Protein AF-A0A958LG39-F1 (afdb_monomer_lite)

Foldseek 3Di:
DDDVVVLLVQLLQQLLPFAWDADPQGIWTKTFKDWDQAPVRDTDTLLVRFFKKKWKKFFPPDADPNHTKIKIKMFTFDADVPNRMTPTRDDRLVVVVVDFWDFDWDWDDPPTTMIMTIDRTDRDDGFKIWTAKMKTHHPVDPDDIRIQGNVNSPVSDPDTRMDGSD

Structure (mmCIF, N/CA/C/O backbone):
data_AF-A0A958LG39-F1
#
_entry.id   AF-A0A958LG39-F1
#
loop_
_atom_site.group_PDB
_atom_site.id
_atom_site.type_symbol
_atom_site.label_atom_id
_atom_site.label_alt_id
_atom_site.label_comp_id
_atom_site.label_asym_id
_atom_site.label_entity_id
_atom_site.label_seq_id
_atom_site.pdbx_PDB_ins_code
_atom_site.Cartn_x
_atom_site.Cartn_y
_atom_site.Cartn_z
_atom_site.occupancy
_atom_site.B_iso_or_equiv
_atom_site.auth_seq_id
_atom_site.auth_comp_id
_atom_site.auth_asym_id
_atom_site.auth_atom_id
_atom_site.pdbx_PDB_model_num
ATOM 1 N N . LEU A 1 1 ? -9.386 13.436 25.885 1.00 44.69 1 LEU A N 1
ATOM 2 C CA . LEU A 1 1 ? -8.298 12.836 25.080 1.00 44.69 1 LEU A CA 1
ATOM 3 C C . LEU A 1 1 ? -8.608 13.165 23.634 1.00 44.69 1 LEU A C 1
ATOM 5 O O . LEU A 1 1 ? -9.454 12.519 23.027 1.00 44.69 1 LEU A O 1
ATOM 9 N N . GLU A 1 2 ? -8.074 14.300 23.201 1.00 48.12 2 GLU A N 1
ATOM 10 C CA . GLU A 1 2 ? -8.488 15.034 22.005 1.00 48.12 2 GLU A CA 1
ATOM 11 C C . GLU A 1 2 ? -7.851 14.454 20.734 1.00 48.12 2 GLU A C 1
ATOM 13 O O . GLU A 1 2 ? -6.885 13.692 20.808 1.00 48.12 2 GLU A O 1
ATOM 18 N N . GLY A 1 3 ? -8.451 14.758 19.579 1.00 63.38 3 GLY A N 1
ATOM 19 C CA . GLY A 1 3 ? -8.339 13.998 18.326 1.00 63.38 3 GLY A CA 1
ATOM 20 C C . GLY A 1 3 ? -6.927 13.649 17.840 1.00 63.38 3 GLY A C 1
ATOM 21 O O . GLY A 1 3 ? -6.757 12.590 17.240 1.00 63.38 3 GLY A O 1
ATOM 22 N N . SER A 1 4 ? -5.907 14.447 18.164 1.00 73.81 4 SER A N 1
ATOM 23 C CA . SER A 1 4 ? -4.518 14.205 17.747 1.00 73.81 4 SER A CA 1
ATOM 24 C C . SER A 1 4 ? -3.904 12.941 18.362 1.00 73.81 4 SER A C 1
ATOM 26 O O . SER A 1 4 ? -3.236 12.177 17.668 1.00 73.81 4 SER A O 1
ATOM 28 N N . ALA A 1 5 ? -4.171 12.648 19.639 1.00 77.50 5 ALA A N 1
ATOM 29 C CA . ALA A 1 5 ? -3.633 11.455 20.299 1.00 77.50 5 ALA A CA 1
ATOM 30 C C . ALA A 1 5 ? -4.274 10.161 19.768 1.00 77.50 5 ALA A C 1
ATOM 32 O O . ALA A 1 5 ? -3.606 9.135 19.633 1.00 77.50 5 ALA A O 1
ATOM 33 N N . LEU A 1 6 ? -5.572 10.211 19.445 1.00 77.44 6 LEU A N 1
ATOM 34 C CA . LEU A 1 6 ? -6.291 9.085 18.845 1.00 77.44 6 LEU A CA 1
ATOM 35 C C . LEU A 1 6 ? -5.795 8.813 17.418 1.00 77.44 6 LEU A C 1
ATOM 37 O O . LEU A 1 6 ? -5.631 7.654 17.033 1.00 77.44 6 LEU A O 1
ATOM 41 N N . GLN A 1 7 ? -5.529 9.873 16.653 1.00 83.75 7 GLN A N 1
ATOM 42 C CA . GLN A 1 7 ? -4.984 9.775 15.303 1.00 83.75 7 GLN A CA 1
ATOM 43 C C . GLN A 1 7 ? -3.588 9.143 15.315 1.00 83.75 7 GLN A C 1
ATOM 45 O O . GLN A 1 7 ? -3.383 8.139 14.639 1.00 83.75 7 GLN A O 1
ATOM 50 N N . LEU A 1 8 ? -2.681 9.630 16.168 1.00 85.88 8 LEU A N 1
ATOM 51 C CA . LEU A 1 8 ? -1.341 9.052 16.338 1.00 85.88 8 LEU A CA 1
ATOM 52 C C . LEU A 1 8 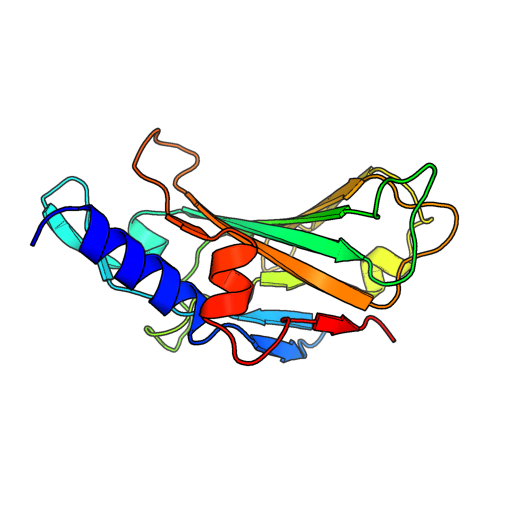? -1.392 7.578 16.760 1.00 85.88 8 LEU A C 1
ATOM 54 O O . LEU A 1 8 ? -0.658 6.742 16.233 1.00 85.88 8 LEU A O 1
ATOM 58 N N . ALA A 1 9 ? -2.289 7.224 17.685 1.00 87.50 9 ALA A N 1
ATOM 59 C CA . ALA A 1 9 ? -2.473 5.834 18.094 1.00 87.50 9 ALA A CA 1
ATOM 60 C C . ALA A 1 9 ? -2.975 4.949 16.940 1.00 87.50 9 ALA A C 1
ATOM 62 O O . ALA A 1 9 ? -2.542 3.803 16.821 1.00 87.50 9 ALA A O 1
ATOM 63 N N . SER A 1 10 ? -3.857 5.477 16.087 1.00 90.50 10 SER A N 1
ATOM 64 C CA . SER A 1 10 ? -4.380 4.775 14.910 1.00 90.50 10 SER A CA 1
ATOM 65 C C . SER A 1 10 ? -3.282 4.553 13.869 1.00 90.50 10 SER A C 1
ATOM 67 O O . SER A 1 10 ? -3.068 3.418 13.452 1.00 90.50 10 SER A O 1
ATOM 69 N N . GLN A 1 11 ? -2.520 5.600 13.534 1.00 92.19 11 GLN A N 1
ATOM 70 C CA . GLN A 1 11 ? -1.368 5.532 12.624 1.00 92.19 11 GLN A CA 1
ATOM 71 C C . GLN A 1 11 ? -0.349 4.489 13.104 1.00 92.19 11 GLN A C 1
ATOM 73 O O . GLN A 1 11 ? 0.030 3.582 12.361 1.00 92.19 11 GLN A O 1
ATOM 78 N N . LYS A 1 12 ? 0.013 4.536 14.394 1.00 91.69 12 LYS A N 1
ATOM 79 C CA . LYS A 1 12 ? 0.941 3.573 14.995 1.00 91.69 12 LYS A CA 1
ATOM 80 C C . LYS A 1 12 ? 0.410 2.142 14.934 1.00 91.69 12 LYS A C 1
ATOM 82 O O . LYS A 1 12 ? 1.171 1.212 14.681 1.00 91.69 12 LYS A O 1
ATOM 87 N N . ARG A 1 13 ? -0.890 1.943 15.177 1.00 91.19 13 ARG A N 1
ATOM 88 C CA . ARG A 1 13 ? -1.507 0.612 15.137 1.00 91.19 13 ARG A CA 1
ATOM 89 C C . ARG A 1 13 ? -1.498 0.013 13.738 1.00 91.19 13 ARG A C 1
ATOM 91 O O . ARG A 1 13 ? -1.112 -1.149 13.628 1.00 91.19 13 ARG A O 1
ATOM 98 N N . VAL A 1 14 ? -1.833 0.797 12.711 1.00 93.00 14 VAL A N 1
ATOM 99 C CA . VAL A 1 14 ? -1.796 0.358 11.304 1.00 93.00 14 VAL A CA 1
ATOM 100 C C . VAL A 1 14 ? -0.426 -0.207 10.939 1.00 93.00 14 VAL A C 1
ATOM 102 O O . VAL A 1 14 ? -0.340 -1.294 10.372 1.00 93.00 14 VAL A O 1
ATOM 105 N N . LEU A 1 15 ? 0.649 0.475 11.336 1.00 92.94 15 LEU A N 1
ATOM 106 C CA . LEU A 1 15 ? 2.008 0.041 11.019 1.00 92.94 15 LEU A CA 1
ATOM 107 C C . LEU A 1 15 ? 2.581 -1.020 11.964 1.00 92.94 15 LEU A C 1
ATOM 109 O O . LEU A 1 15 ? 3.470 -1.766 11.572 1.00 92.94 15 LEU A O 1
ATOM 113 N N . SER A 1 16 ? 2.095 -1.123 13.202 1.00 86.31 16 SER A N 1
ATOM 114 C CA . SER A 1 16 ? 2.694 -2.014 14.213 1.00 86.31 16 SER A CA 1
ATOM 115 C C . SER A 1 16 ? 2.662 -3.505 13.860 1.00 86.31 16 SER A C 1
ATOM 117 O O . SER A 1 16 ? 3.464 -4.272 14.386 1.00 86.31 16 SER A O 1
ATOM 119 N N . ALA A 1 17 ? 1.741 -3.912 12.986 1.00 86.19 17 ALA A N 1
ATOM 120 C CA . ALA A 1 17 ? 1.6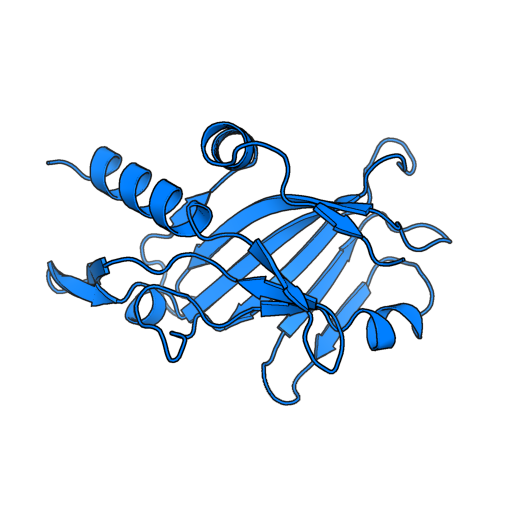75 -5.265 12.442 1.00 86.19 17 ALA A CA 1
ATOM 121 C C . ALA A 1 17 ? 1.954 -5.295 10.933 1.00 86.19 17 ALA A C 1
ATOM 123 O O . ALA A 1 17 ? 1.672 -6.304 10.291 1.00 86.19 17 ALA A O 1
ATOM 124 N N . ALA A 1 18 ? 2.481 -4.201 10.370 1.00 91.19 18 ALA A N 1
ATOM 125 C CA . ALA A 1 18 ? 2.784 -4.132 8.956 1.00 91.19 18 ALA A CA 1
ATOM 126 C C . ALA A 1 18 ? 3.917 -5.100 8.614 1.00 91.19 18 ALA A C 1
ATOM 128 O O . ALA A 1 18 ? 5.016 -5.020 9.169 1.00 91.19 18 ALA A O 1
ATOM 129 N N . LYS A 1 19 ? 3.638 -6.039 7.714 1.00 90.31 19 LYS A N 1
ATOM 130 C CA . LYS A 1 19 ? 4.616 -7.023 7.254 1.00 90.31 19 LYS A CA 1
ATOM 131 C C . LYS A 1 19 ? 4.290 -7.498 5.852 1.00 90.31 19 LYS A C 1
ATOM 133 O O . LYS A 1 19 ? 3.143 -7.465 5.407 1.00 90.31 19 LYS A O 1
ATOM 138 N N . ILE A 1 20 ? 5.320 -8.006 5.199 1.00 92.00 20 ILE A N 1
ATOM 139 C CA . ILE A 1 20 ? 5.196 -8.675 3.914 1.00 92.00 20 ILE A CA 1
ATOM 140 C C . ILE A 1 20 ? 4.990 -10.159 4.182 1.00 92.00 20 ILE A C 1
ATOM 142 O O . ILE A 1 20 ? 5.676 -10.755 5.016 1.00 92.00 20 ILE A O 1
ATOM 146 N N . ILE A 1 21 ? 4.021 -10.742 3.493 1.00 92.75 21 ILE A N 1
ATOM 147 C CA . ILE A 1 21 ? 3.737 -12.172 3.524 1.00 92.75 21 ILE A CA 1
ATOM 148 C C . ILE A 1 21 ? 3.811 -12.735 2.108 1.00 92.75 21 ILE A C 1
ATOM 150 O O . ILE A 1 21 ? 3.527 -12.035 1.139 1.00 92.75 21 ILE A O 1
ATOM 154 N N . SER A 1 22 ? 4.175 -14.005 1.980 1.00 90.19 22 SER A N 1
ATOM 155 C CA . SER A 1 22 ? 4.068 -14.719 0.708 1.00 90.19 22 SER A CA 1
ATOM 156 C C . SER A 1 22 ? 2.633 -15.202 0.515 1.00 90.19 22 SER A C 1
ATOM 158 O O . SER A 1 22 ? 2.037 -15.773 1.430 1.00 90.19 22 SER A O 1
ATOM 160 N N . LEU A 1 23 ? 2.088 -14.980 -0.676 1.00 87.50 23 LEU A N 1
ATOM 161 C CA . LEU A 1 23 ? 0.807 -15.511 -1.132 1.00 87.50 23 LEU A CA 1
ATOM 162 C C . LEU A 1 23 ? 1.061 -16.553 -2.228 1.00 87.50 23 LEU A C 1
ATOM 164 O O . LEU A 1 23 ? 2.158 -16.635 -2.775 1.00 87.50 23 LEU A O 1
ATOM 168 N N . SER A 1 24 ? 0.048 -17.345 -2.577 1.00 81.88 24 SER A N 1
ATOM 169 C CA . SER A 1 24 ? 0.173 -18.345 -3.648 1.00 81.88 24 SER A CA 1
ATOM 170 C C . SER A 1 24 ? 0.512 -17.733 -5.012 1.00 81.88 24 SER A C 1
ATOM 172 O O . SER A 1 24 ? 1.175 -18.383 -5.811 1.00 81.88 24 SER A O 1
ATOM 174 N N . GLU A 1 25 ? 0.082 -16.493 -5.267 1.00 76.56 25 GLU A N 1
ATOM 175 C CA . GLU A 1 25 ? 0.269 -15.785 -6.546 1.00 76.56 25 GLU A CA 1
ATOM 176 C C . GLU A 1 25 ? 1.131 -14.514 -6.423 1.00 76.56 25 GLU A C 1
ATOM 178 O O . GLU A 1 25 ? 1.022 -13.591 -7.228 1.00 76.56 25 GLU A O 1
ATOM 183 N N . GLY A 1 26 ? 1.989 -14.437 -5.402 1.00 84.75 26 GLY A N 1
ATOM 184 C CA . GLY A 1 26 ? 2.897 -13.307 -5.226 1.00 84.75 26 GLY A CA 1
ATOM 185 C C . GLY A 1 26 ? 3.125 -12.971 -3.763 1.00 84.75 26 GLY A C 1
ATOM 186 O O . GLY A 1 26 ? 3.394 -13.838 -2.934 1.00 84.75 26 GLY A O 1
ATOM 187 N N . ILE A 1 27 ? 3.020 -11.693 -3.438 1.00 92.69 27 ILE A N 1
ATOM 188 C CA . ILE A 1 27 ? 3.247 -11.177 -2.089 1.00 92.69 27 ILE A CA 1
ATOM 189 C C . ILE A 1 27 ? 2.010 -10.426 -1.611 1.00 92.69 27 ILE A C 1
ATOM 191 O O . ILE A 1 27 ? 1.214 -9.939 -2.409 1.00 92.69 27 ILE A O 1
ATOM 195 N N . GLY A 1 28 ? 1.851 -10.325 -0.302 1.00 93.06 28 GLY A N 1
ATOM 196 C CA . GLY A 1 28 ? 0.798 -9.553 0.334 1.00 93.06 28 GLY A CA 1
ATOM 197 C C . GLY A 1 28 ? 1.378 -8.590 1.353 1.00 93.06 28 GLY A C 1
ATOM 198 O O . GLY A 1 28 ? 2.350 -8.913 2.039 1.00 93.06 28 GLY A O 1
ATOM 199 N N . ILE A 1 29 ? 0.758 -7.422 1.478 1.00 94.44 29 ILE A N 1
ATOM 200 C CA . ILE A 1 29 ? 1.041 -6.477 2.556 1.00 94.44 29 ILE A CA 1
ATOM 201 C C . ILE A 1 29 ? -0.057 -6.614 3.600 1.00 94.44 29 ILE A C 1
ATOM 203 O O . ILE A 1 29 ? -1.203 -6.237 3.363 1.00 94.44 29 ILE A O 1
ATOM 207 N N . GLU A 1 30 ? 0.289 -7.180 4.751 1.00 94.12 30 GLU A N 1
ATOM 208 C CA . GLU A 1 30 ? -0.598 -7.236 5.910 1.00 94.12 30 GLU A CA 1
ATOM 209 C C . GLU A 1 30 ? -0.408 -5.965 6.739 1.00 94.12 30 GLU A C 1
ATOM 211 O O . GLU A 1 30 ? 0.722 -5.508 6.898 1.00 94.12 30 GLU A O 1
ATOM 216 N N . LEU A 1 31 ? -1.494 -5.407 7.278 1.00 95.50 31 LEU A N 1
ATOM 217 C CA . LEU A 1 31 ? -1.475 -4.230 8.150 1.00 95.50 31 LEU A CA 1
ATOM 218 C C . LEU A 1 31 ? -2.184 -4.519 9.476 1.00 95.50 31 LEU A C 1
ATOM 220 O O . LEU A 1 31 ? -3.039 -5.403 9.582 1.00 95.50 31 LEU A O 1
ATOM 224 N N . GLY A 1 32 ? -1.865 -3.725 10.496 1.00 95.00 32 GLY A N 1
ATOM 225 C CA . GLY A 1 32 ? -2.551 -3.779 11.781 1.00 95.00 32 GLY A CA 1
ATOM 226 C C . GLY A 1 32 ? -3.963 -3.213 11.702 1.00 95.00 32 GLY A C 1
ATOM 227 O O . GLY A 1 32 ? -4.201 -2.141 11.147 1.00 95.00 32 GLY A O 1
ATOM 228 N N . HIS A 1 33 ? -4.906 -3.921 12.313 1.00 94.69 33 HIS A N 1
ATOM 229 C CA . HIS A 1 33 ? -6.263 -3.425 12.497 1.00 94.69 33 HIS A CA 1
ATOM 230 C C . HIS A 1 33 ? -6.392 -2.671 13.825 1.00 94.69 33 HIS A C 1
ATOM 232 O O . HIS A 1 33 ? -5.648 -2.907 14.782 1.00 94.69 33 HIS A O 1
ATOM 238 N N . PHE A 1 34 ? -7.332 -1.733 13.894 1.00 94.19 34 PHE A N 1
ATOM 239 C CA . PHE A 1 34 ? -7.598 -0.936 15.084 1.00 94.19 34 PHE A CA 1
ATOM 240 C C . PHE A 1 34 ? -9.081 -0.582 15.214 1.00 94.19 34 PHE A C 1
ATOM 242 O O . PHE A 1 34 ? -9.876 -0.656 14.276 1.00 94.19 34 PHE A O 1
ATOM 249 N N . ILE A 1 35 ? -9.449 -0.168 16.424 1.00 91.81 35 ILE A N 1
ATOM 250 C CA . ILE A 1 35 ? -10.790 0.311 16.742 1.00 91.81 35 ILE A CA 1
ATOM 251 C C . ILE A 1 35 ? -10.767 1.836 16.713 1.00 91.81 35 ILE A C 1
ATOM 253 O O . ILE A 1 35 ? -9.974 2.462 17.415 1.00 91.81 35 ILE A O 1
ATOM 257 N N . THR A 1 36 ? -11.672 2.422 15.940 1.00 89.75 36 THR A N 1
ATOM 258 C CA . THR A 1 36 ? -11.909 3.866 15.882 1.00 89.75 36 THR A CA 1
ATOM 259 C C . THR A 1 36 ? -13.314 4.195 16.393 1.00 89.75 36 THR A C 1
ATOM 261 O O . THR A 1 36 ? -14.072 3.306 16.792 1.00 89.75 36 THR A O 1
ATOM 264 N N . ARG A 1 37 ? -13.668 5.479 16.435 1.00 86.00 37 ARG A N 1
ATOM 265 C CA . ARG A 1 37 ? -15.050 5.916 16.636 1.00 86.00 37 ARG A CA 1
ATOM 266 C C . ARG A 1 37 ? -15.680 6.196 15.278 1.00 86.00 37 ARG A C 1
ATOM 268 O O . ARG A 1 37 ? -15.123 6.961 14.499 1.00 86.00 37 ARG A O 1
ATOM 275 N N . GLY A 1 38 ? -16.822 5.571 15.013 1.00 76.56 38 GLY A N 1
ATOM 276 C CA . GLY A 1 38 ? -17.624 5.870 13.833 1.00 76.56 38 GLY A CA 1
ATOM 277 C C . GLY A 1 38 ? -18.304 7.243 13.933 1.00 76.56 38 GLY A C 1
ATOM 278 O O . GLY A 1 38 ? -18.216 7.907 14.973 1.00 76.56 38 GLY A O 1
ATOM 279 N N . PRO A 1 39 ? -19.033 7.662 12.885 1.00 75.31 39 PRO A N 1
ATOM 280 C CA . PRO A 1 39 ? -19.765 8.934 12.864 1.00 75.31 39 PRO A CA 1
ATOM 281 C C . PRO A 1 39 ? -20.798 9.080 13.993 1.00 75.31 39 PRO A C 1
ATOM 283 O O . PRO A 1 39 ? -21.118 10.188 14.407 1.00 75.31 39 PRO A O 1
ATOM 286 N N . ASP A 1 40 ? -21.299 7.962 14.521 1.00 82.06 40 ASP A N 1
ATOM 287 C CA . ASP A 1 40 ? -22.232 7.891 15.651 1.00 82.06 40 ASP A CA 1
ATOM 288 C C . ASP A 1 40 ? -21.536 7.927 17.027 1.00 82.06 40 ASP A C 1
ATOM 290 O O . ASP A 1 40 ? -22.173 7.757 18.068 1.00 82.06 40 ASP A O 1
ATOM 294 N N . GLY A 1 41 ? -20.211 8.102 17.049 1.00 83.12 41 GLY A N 1
ATOM 295 C CA . GLY A 1 41 ? -19.386 8.121 18.253 1.00 83.12 41 GLY A CA 1
ATOM 296 C C . GLY A 1 41 ? -19.148 6.746 18.886 1.00 83.12 41 GLY A C 1
ATOM 297 O O . GLY A 1 41 ? -18.417 6.667 19.887 1.00 83.12 41 GLY A O 1
ATOM 298 N N . LYS A 1 42 ? -19.719 5.668 18.325 1.00 88.19 42 LYS A N 1
ATOM 299 C CA . LYS A 1 42 ? -19.544 4.296 18.816 1.00 88.19 42 LYS A CA 1
ATOM 300 C C . LYS A 1 42 ? -18.222 3.716 18.345 1.00 88.19 42 LYS A C 1
ATOM 302 O O . LYS A 1 42 ? -17.700 4.072 17.292 1.00 88.19 42 LYS A O 1
ATOM 307 N N . LYS A 1 43 ? -17.682 2.790 19.136 1.00 90.50 43 LYS A N 1
ATOM 308 C CA . LYS A 1 43 ? -16.493 2.025 18.756 1.00 90.50 43 LYS A CA 1
ATOM 309 C C . LYS A 1 43 ? -16.826 1.136 17.562 1.00 90.50 43 LYS A C 1
ATOM 311 O O . LYS A 1 43 ? -17.767 0.351 17.633 1.00 90.50 43 LYS A O 1
ATOM 316 N N . GLN A 1 44 ? -16.042 1.255 16.502 1.00 91.38 44 GLN A N 1
ATOM 317 C CA . GLN A 1 44 ? -16.173 0.466 15.287 1.00 91.38 44 GLN A CA 1
ATOM 318 C C . GLN A 1 44 ? -14.794 0.017 14.814 1.00 91.38 44 GLN A C 1
ATOM 320 O O . GLN A 1 44 ? -13.776 0.660 15.080 1.00 91.38 44 GLN A O 1
ATOM 325 N N . PHE A 1 45 ? -14.768 -1.109 14.117 1.00 92.81 45 PHE A N 1
ATOM 326 C CA . PHE A 1 45 ? -13.582 -1.588 13.430 1.00 92.81 45 PHE A CA 1
ATOM 327 C C . PHE A 1 45 ? -13.183 -0.609 12.317 1.00 92.81 45 PHE A C 1
ATOM 329 O O . PHE A 1 45 ? -14.052 -0.133 11.593 1.00 92.81 45 PHE A O 1
ATOM 336 N N . ALA A 1 46 ? -11.885 -0.324 12.164 1.00 93.00 46 ALA A N 1
ATOM 337 C CA . ALA A 1 46 ? -11.362 0.584 11.142 1.00 93.00 46 ALA A CA 1
ATOM 338 C C . ALA A 1 46 ? -11.932 0.303 9.743 1.00 93.00 46 ALA A C 1
ATOM 340 O O . ALA A 1 46 ? -12.464 1.219 9.133 1.00 93.00 46 ALA A O 1
ATOM 341 N N . CYS A 1 47 ? -11.932 -0.953 9.284 1.00 94.19 47 CYS A N 1
ATOM 342 C CA . CYS A 1 47 ? -12.477 -1.301 7.964 1.00 94.19 47 CYS A CA 1
ATOM 343 C C . CYS A 1 47 ? -14.012 -1.197 7.822 1.00 94.19 47 CYS A C 1
ATOM 345 O O . CYS A 1 47 ? -14.537 -1.363 6.730 1.00 94.19 47 CYS A O 1
ATOM 347 N N . HIS A 1 48 ? -14.763 -0.941 8.901 1.00 92.19 48 HIS A N 1
ATOM 348 C CA . HIS A 1 48 ? -16.178 -0.549 8.787 1.00 92.19 48 HIS A CA 1
ATOM 349 C C . HIS A 1 48 ? -16.340 0.958 8.551 1.00 92.19 48 HIS A C 1
ATOM 351 O O . HIS A 1 48 ? -17.399 1.403 8.118 1.00 92.19 48 HIS A O 1
ATOM 357 N N . VAL A 1 49 ? -15.309 1.739 8.883 1.00 91.75 49 VAL A N 1
ATOM 358 C CA . VAL A 1 49 ? -15.279 3.196 8.717 1.00 91.75 49 VAL A CA 1
ATOM 359 C C . VAL A 1 49 ? -14.530 3.587 7.444 1.00 91.75 49 VAL A C 1
ATOM 361 O O . VAL A 1 49 ? -14.928 4.539 6.792 1.00 91.75 49 VAL A O 1
ATOM 364 N N . TYR A 1 50 ? -13.481 2.851 7.083 1.00 93.31 50 TYR A N 1
ATOM 365 C CA . TYR A 1 50 ? -12.669 3.047 5.885 1.00 93.31 50 TYR A CA 1
ATOM 366 C C . TYR A 1 50 ? -12.843 1.837 4.975 1.00 93.31 50 TYR A C 1
ATOM 368 O O . TYR A 1 50 ? -12.599 0.720 5.418 1.00 93.31 50 TYR A O 1
ATOM 376 N N . ASN A 1 51 ? -13.257 2.034 3.726 1.00 93.75 51 ASN A N 1
ATOM 377 C CA . ASN A 1 51 ? -13.477 0.940 2.774 1.00 93.75 51 ASN A CA 1
ATOM 378 C C . ASN A 1 51 ? -12.303 0.747 1.800 1.00 93.75 51 ASN A C 1
ATOM 380 O O . ASN A 1 51 ? -12.211 -0.311 1.176 1.00 93.75 51 ASN A O 1
ATOM 384 N N . ARG A 1 52 ? -11.371 1.705 1.711 1.00 95.94 52 ARG A N 1
ATOM 385 C CA . ARG A 1 52 ? -10.190 1.640 0.842 1.00 95.94 52 ARG A CA 1
ATOM 386 C C . ARG A 1 52 ? -8.892 1.792 1.621 1.00 95.94 52 ARG A C 1
ATOM 388 O O . ARG A 1 52 ? -8.829 2.462 2.657 1.00 95.94 52 ARG A O 1
ATOM 395 N N . ILE A 1 53 ? -7.849 1.175 1.079 1.00 96.81 53 ILE A N 1
ATOM 396 C CA . ILE A 1 53 ? -6.465 1.326 1.509 1.00 96.81 53 ILE A CA 1
ATOM 397 C C . ILE A 1 53 ? -5.623 1.656 0.290 1.00 96.81 53 ILE A C 1
ATOM 399 O O . ILE A 1 53 ? -5.707 0.960 -0.717 1.00 96.81 53 ILE A O 1
ATOM 403 N N . GLN A 1 54 ? -4.782 2.673 0.416 1.00 97.75 54 GLN A N 1
ATOM 404 C CA . GLN A 1 54 ? -3.764 3.023 -0.559 1.00 97.75 54 GLN A CA 1
ATOM 405 C C . GLN A 1 54 ? -2.384 2.866 0.083 1.00 97.75 54 GLN A C 1
ATOM 407 O O . GLN A 1 54 ? -2.132 3.364 1.185 1.00 97.75 54 GLN A O 1
ATOM 412 N N . LEU A 1 55 ? -1.496 2.168 -0.611 1.00 97.81 55 LEU A N 1
ATOM 413 C CA . LEU A 1 55 ? -0.088 2.024 -0.275 1.00 97.81 55 LEU A CA 1
ATOM 414 C C . LEU A 1 55 ? 0.733 2.702 -1.362 1.00 97.81 55 LEU A C 1
ATOM 416 O O . LEU A 1 55 ? 0.496 2.472 -2.544 1.00 97.81 55 LEU A O 1
ATOM 420 N N . VAL A 1 56 ? 1.724 3.496 -0.975 1.00 98.00 56 VAL A N 1
ATOM 421 C CA . VAL A 1 56 ? 2.677 4.075 -1.927 1.00 98.00 56 VAL A CA 1
ATOM 422 C C . VAL A 1 56 ? 4.048 3.502 -1.647 1.00 98.00 56 VAL A C 1
ATOM 424 O O . VAL A 1 56 ? 4.505 3.518 -0.506 1.00 98.00 56 VAL A O 1
ATOM 427 N N . PHE A 1 57 ? 4.712 3.039 -2.695 1.00 97.44 57 PHE A N 1
ATOM 428 C CA . PHE A 1 57 ? 6.075 2.544 -2.677 1.00 97.44 57 PHE A CA 1
ATOM 429 C C . PHE A 1 57 ? 6.950 3.369 -3.616 1.00 97.44 57 PHE A C 1
ATOM 431 O O . PHE A 1 57 ? 6.499 3.814 -4.673 1.00 97.44 57 PHE A O 1
ATOM 438 N N . PHE A 1 58 ? 8.220 3.514 -3.252 1.00 96.75 58 PHE A N 1
ATOM 439 C CA . PHE A 1 58 ? 9.255 4.025 -4.147 1.00 96.75 58 PHE A CA 1
ATOM 440 C C . PHE A 1 58 ? 10.345 2.985 -4.348 1.00 96.75 58 PHE A C 1
ATOM 442 O O . PHE A 1 58 ? 10.741 2.296 -3.405 1.00 96.75 58 PHE A O 1
ATOM 449 N N . ALA A 1 59 ? 10.848 2.907 -5.574 1.00 95.31 59 ALA A N 1
ATOM 450 C CA . ALA A 1 59 ? 11.976 2.056 -5.901 1.00 95.31 59 ALA A CA 1
ATOM 451 C C . ALA A 1 59 ? 13.274 2.534 -5.230 1.00 95.31 59 ALA A C 1
ATOM 453 O O . ALA A 1 59 ? 13.531 3.738 -5.092 1.00 95.31 59 ALA A O 1
ATOM 454 N N . GLU A 1 60 ? 14.124 1.581 -4.850 1.00 89.56 60 GLU A N 1
ATOM 455 C CA . GLU A 1 60 ? 15.480 1.848 -4.369 1.00 89.56 60 GLU A CA 1
ATOM 456 C C . GLU A 1 60 ? 16.511 1.759 -5.503 1.00 89.56 60 GLU A C 1
ATOM 458 O O . GLU A 1 60 ? 16.405 0.940 -6.412 1.00 89.56 60 GLU A O 1
ATOM 463 N N . GLY A 1 61 ? 17.540 2.610 -5.446 1.00 83.19 61 GLY A N 1
ATOM 464 C CA . GLY A 1 61 ? 18.719 2.511 -6.317 1.00 83.19 61 GLY A CA 1
ATOM 465 C C . GLY A 1 61 ? 18.536 2.919 -7.785 1.00 83.19 61 GLY A C 1
ATOM 466 O O . GLY A 1 61 ? 19.519 2.906 -8.520 1.00 83.19 61 GLY A O 1
ATOM 467 N N . ILE A 1 62 ? 17.332 3.312 -8.213 1.00 80.44 62 ILE A N 1
ATOM 468 C CA . ILE A 1 62 ? 17.029 3.724 -9.593 1.00 80.44 62 ILE A CA 1
ATOM 469 C C . ILE A 1 62 ? 16.288 5.067 -9.572 1.00 80.44 62 ILE A C 1
ATOM 471 O O . ILE A 1 62 ? 15.408 5.288 -8.739 1.00 80.44 62 ILE A O 1
ATOM 475 N N . ALA A 1 63 ? 16.653 5.971 -10.480 1.00 81.38 63 ALA A N 1
ATOM 476 C CA . ALA A 1 63 ? 15.934 7.215 -10.729 1.00 81.38 63 ALA A CA 1
ATOM 477 C C . ALA A 1 63 ? 16.023 7.576 -12.217 1.00 81.38 63 ALA A C 1
ATOM 479 O O . ALA A 1 63 ? 17.089 7.444 -12.817 1.00 81.38 63 ALA A O 1
ATOM 480 N N . ASP A 1 64 ? 14.925 8.073 -12.779 1.00 79.69 64 ASP A N 1
ATOM 481 C CA . ASP A 1 64 ? 14.846 8.596 -14.141 1.00 79.69 64 ASP A CA 1
ATOM 482 C C . ASP A 1 64 ? 14.660 10.109 -14.112 1.00 79.69 64 ASP A C 1
ATOM 484 O O . ASP A 1 64 ? 13.743 10.620 -13.467 1.00 79.69 64 ASP A O 1
ATOM 488 N N . ALA A 1 65 ? 15.566 10.842 -14.760 1.00 81.81 65 ALA A N 1
ATOM 489 C CA . ALA A 1 65 ? 15.591 12.307 -14.738 1.00 81.81 65 ALA A CA 1
ATOM 490 C C . ALA A 1 65 ? 15.448 12.926 -13.321 1.00 81.81 65 ALA A C 1
ATOM 492 O O . ALA A 1 65 ? 14.916 14.022 -13.159 1.00 81.81 65 ALA A O 1
ATOM 493 N N . GLY A 1 66 ? 15.922 12.221 -12.283 1.00 86.31 66 GLY A N 1
ATOM 494 C CA . GLY A 1 66 ? 15.826 12.634 -10.876 1.00 86.31 66 GLY A CA 1
ATOM 495 C C . GLY A 1 66 ? 14.562 12.179 -10.134 1.00 86.31 66 GLY A C 1
ATOM 496 O O . GLY A 1 66 ? 14.490 12.361 -8.920 1.00 86.31 66 GLY A O 1
ATOM 497 N N . ASN A 1 67 ? 13.605 11.543 -10.814 1.00 90.56 67 ASN A N 1
ATOM 498 C CA . ASN A 1 67 ? 12.393 10.994 -10.211 1.00 90.56 67 ASN A CA 1
ATOM 499 C C . ASN A 1 67 ? 12.559 9.501 -9.928 1.00 90.56 67 ASN A C 1
ATOM 501 O O . ASN A 1 67 ? 13.009 8.735 -10.779 1.00 90.56 67 ASN A O 1
ATOM 505 N N . LYS A 1 68 ? 12.190 9.074 -8.721 1.00 95.06 68 LYS A N 1
ATOM 506 C CA . LYS A 1 68 ? 12.186 7.652 -8.369 1.00 95.06 68 LYS A CA 1
ATOM 507 C C . LYS A 1 68 ? 10.936 6.981 -8.942 1.00 95.06 68 LYS A C 1
ATOM 509 O O . LYS A 1 68 ? 9.859 7.565 -8.800 1.00 95.06 68 LYS A O 1
ATOM 514 N N . PRO A 1 69 ? 11.050 5.758 -9.491 1.00 96.81 69 PRO A N 1
ATOM 515 C CA . PRO A 1 69 ? 9.888 4.953 -9.821 1.00 96.81 69 PRO A CA 1
ATOM 516 C C . PRO A 1 69 ? 8.953 4.833 -8.618 1.00 96.81 69 PRO A C 1
ATOM 518 O O . PRO A 1 69 ? 9.396 4.563 -7.494 1.00 96.81 69 PRO A O 1
ATOM 521 N N . ARG A 1 70 ? 7.667 5.049 -8.861 1.00 97.31 70 ARG A N 1
ATOM 522 C CA . ARG A 1 70 ? 6.605 5.053 -7.863 1.00 97.31 70 ARG A CA 1
ATOM 523 C C . ARG A 1 70 ? 5.585 3.986 -8.217 1.00 97.31 70 ARG A C 1
ATOM 525 O O . ARG A 1 70 ? 5.179 3.867 -9.368 1.00 97.31 70 ARG A O 1
ATOM 532 N N . MET A 1 71 ? 5.175 3.232 -7.208 1.00 97.50 71 MET A N 1
ATOM 533 C CA . MET A 1 71 ? 4.100 2.257 -7.301 1.00 97.50 71 MET A CA 1
ATOM 534 C C . MET A 1 71 ? 3.041 2.615 -6.265 1.00 97.50 71 MET A C 1
ATOM 536 O O . MET A 1 71 ? 3.315 2.635 -5.066 1.00 97.50 71 MET A O 1
ATOM 540 N N . GLU A 1 72 ? 1.833 2.897 -6.722 1.00 98.31 72 GLU A N 1
ATOM 541 C CA . GLU A 1 72 ? 0.662 3.082 -5.876 1.00 98.31 72 GLU A CA 1
ATOM 542 C C . GLU A 1 72 ? -0.229 1.848 -5.986 1.00 98.31 72 GLU A C 1
ATOM 544 O O . GLU A 1 72 ? -0.530 1.399 -7.085 1.00 98.31 72 GLU A O 1
ATOM 549 N N . ILE A 1 73 ? -0.628 1.289 -4.851 1.00 97.25 73 ILE A N 1
ATOM 550 C CA . ILE A 1 73 ? -1.480 0.106 -4.773 1.00 97.25 73 ILE A CA 1
ATOM 551 C C . ILE A 1 73 ? -2.725 0.487 -3.994 1.00 97.25 73 ILE A C 1
ATOM 553 O O . ILE A 1 73 ? -2.627 0.896 -2.837 1.00 97.25 73 ILE A O 1
ATOM 557 N N . GLU A 1 74 ? -3.889 0.306 -4.598 1.00 97.56 74 GLU A N 1
ATOM 558 C CA . GLU A 1 74 ? -5.173 0.567 -3.973 1.00 97.56 74 GLU A CA 1
ATOM 559 C C . GLU A 1 74 ? -6.019 -0.703 -3.894 1.00 97.56 74 GLU A C 1
ATOM 561 O O . GLU A 1 74 ? -6.272 -1.360 -4.901 1.00 97.56 74 GLU A O 1
ATOM 566 N N . GLY A 1 75 ? -6.489 -1.033 -2.693 1.00 95.94 75 GLY A N 1
ATOM 567 C CA . GLY A 1 75 ? -7.322 -2.203 -2.437 1.00 95.94 75 GLY A CA 1
ATOM 568 C C . GLY A 1 75 ? -8.399 -1.940 -1.390 1.00 95.94 75 GLY A C 1
ATOM 569 O O . GLY A 1 75 ? -8.489 -0.867 -0.792 1.00 95.94 75 GLY A O 1
ATOM 570 N N . GLU A 1 76 ? -9.241 -2.940 -1.159 1.00 95.06 76 GLU A N 1
ATOM 571 C CA . GLU A 1 76 ? -10.309 -2.861 -0.161 1.00 95.06 76 GLU A CA 1
ATOM 572 C C . GLU A 1 76 ? -9.770 -3.035 1.269 1.00 95.06 76 GLU A C 1
ATOM 574 O O . GLU A 1 76 ? -8.960 -3.922 1.544 1.00 95.06 76 GLU A O 1
ATOM 579 N N . CYS A 1 77 ? -10.273 -2.241 2.218 1.00 94.75 77 CYS A N 1
ATOM 580 C CA . CYS A 1 77 ? -10.043 -2.504 3.639 1.00 94.75 77 CYS A CA 1
ATOM 581 C C . CYS A 1 77 ? -10.977 -3.629 4.083 1.00 94.75 77 CYS A C 1
ATOM 583 O O . CYS A 1 77 ? -12.181 -3.430 4.241 1.00 94.75 77 CYS A O 1
ATOM 585 N N . LYS A 1 78 ? -10.423 -4.815 4.329 1.00 94.94 78 LYS A N 1
ATOM 586 C CA . LYS A 1 78 ? -11.161 -5.942 4.911 1.00 94.94 78 LYS A CA 1
ATOM 587 C C . LYS A 1 78 ? -10.500 -6.401 6.193 1.00 94.94 78 LYS A C 1
ATOM 589 O O . LYS A 1 78 ? -9.282 -6.373 6.318 1.00 94.94 78 LYS A O 1
ATOM 594 N N . MET A 1 79 ? -11.298 -6.852 7.152 1.00 93.69 79 MET A N 1
ATOM 595 C CA . MET A 1 79 ? -10.758 -7.555 8.317 1.00 93.69 79 MET A CA 1
ATOM 596 C C . MET A 1 79 ? -10.279 -8.940 7.896 1.00 93.69 79 MET A C 1
ATOM 598 O O . MET A 1 79 ? -10.934 -9.594 7.089 1.00 93.69 79 MET A O 1
ATOM 602 N N . ASP A 1 80 ? -9.140 -9.377 8.419 1.00 91.81 80 ASP A N 1
ATOM 603 C CA . ASP A 1 80 ? -8.722 -10.777 8.332 1.00 91.81 80 ASP A CA 1
ATOM 604 C C . ASP A 1 80 ? -9.568 -11.630 9.308 1.00 91.81 80 ASP A C 1
ATOM 606 O O . ASP A 1 80 ? -10.259 -11.120 10.194 1.00 91.81 80 ASP A O 1
ATOM 610 N N . THR A 1 81 ? -9.475 -12.949 9.182 1.00 90.44 81 THR A N 1
ATOM 611 C CA . THR A 1 81 ? -9.896 -13.942 10.178 1.00 90.44 81 THR A CA 1
ATOM 612 C C . THR A 1 81 ? -9.383 -13.609 11.584 1.00 90.44 81 THR A C 1
ATOM 614 O O . THR A 1 81 ? -10.093 -13.797 12.572 1.00 90.44 81 THR A O 1
ATOM 617 N N . ASN A 1 82 ? -8.171 -13.054 11.687 1.00 91.31 82 ASN A N 1
ATOM 618 C CA . ASN A 1 82 ? -7.687 -12.408 12.899 1.00 91.31 82 ASN A CA 1
ATOM 619 C C . ASN A 1 82 ? -8.135 -10.942 12.925 1.00 91.31 82 ASN A C 1
ATOM 621 O O . ASN A 1 82 ? -7.563 -10.102 12.238 1.00 91.31 82 ASN A O 1
ATOM 625 N N . ILE A 1 83 ? -9.078 -10.618 13.810 1.00 91.06 83 ILE A N 1
ATOM 626 C CA . ILE A 1 83 ? -9.660 -9.271 13.952 1.00 91.06 83 ILE A CA 1
ATOM 627 C C . ILE A 1 83 ? -8.648 -8.151 14.245 1.00 91.06 83 ILE A C 1
ATOM 629 O O . ILE A 1 83 ? -8.983 -6.978 14.121 1.00 91.06 83 ILE A O 1
ATOM 633 N N . ASN A 1 84 ? -7.424 -8.485 14.664 1.00 92.12 84 ASN A N 1
ATOM 634 C CA . ASN A 1 84 ? -6.356 -7.509 14.895 1.00 92.12 84 ASN A CA 1
ATOM 635 C C . ASN A 1 84 ? -5.557 -7.190 13.620 1.00 92.12 84 ASN A C 1
ATOM 637 O O . ASN A 1 84 ? -4.567 -6.461 13.690 1.00 92.12 84 ASN A O 1
ATOM 641 N N . ARG A 1 85 ? -5.954 -7.745 12.470 1.00 93.75 85 ARG A N 1
ATOM 642 C CA . ARG A 1 85 ? -5.278 -7.601 11.181 1.00 93.75 85 ARG A CA 1
ATOM 643 C C . ARG A 1 85 ? -6.257 -7.201 10.092 1.00 93.75 85 ARG A C 1
ATOM 645 O O . ARG A 1 85 ? -7.425 -7.596 10.077 1.00 93.75 85 ARG A O 1
ATOM 652 N N . ILE A 1 86 ? -5.754 -6.376 9.194 1.00 94.88 86 ILE A N 1
ATOM 653 C CA . ILE A 1 86 ? -6.389 -6.115 7.915 1.00 94.88 86 ILE A CA 1
ATOM 654 C C . ILE A 1 86 ? -5.946 -7.240 6.976 1.00 94.88 86 ILE A C 1
ATOM 656 O O . ILE A 1 86 ? -4.775 -7.623 6.986 1.00 94.88 86 ILE A O 1
ATOM 660 N N . SER A 1 87 ? -6.885 -7.768 6.192 1.00 93.50 87 SER A N 1
ATOM 661 C CA . SER A 1 87 ? -6.605 -8.741 5.137 1.00 93.50 87 SER A CA 1
ATOM 662 C C . SER A 1 87 ? -5.499 -8.217 4.229 1.00 93.50 87 SER A C 1
ATOM 664 O O . SER A 1 87 ? -5.491 -7.041 3.867 1.00 93.50 87 SER A O 1
ATOM 666 N N . ALA A 1 88 ? -4.564 -9.090 3.869 1.00 93.94 88 ALA A N 1
ATOM 667 C CA . ALA A 1 88 ? -3.408 -8.675 3.095 1.00 93.94 88 ALA A CA 1
ATOM 668 C C . ALA A 1 88 ? -3.810 -8.113 1.724 1.00 93.94 88 ALA A C 1
ATOM 670 O O . ALA A 1 88 ? -4.615 -8.712 1.009 1.00 93.94 88 ALA A O 1
ATOM 671 N N . ILE A 1 89 ? -3.202 -6.988 1.355 1.00 94.81 89 ILE A N 1
ATOM 672 C CA . ILE A 1 89 ? -3.354 -6.383 0.031 1.00 94.81 89 ILE A CA 1
ATOM 673 C C . ILE A 1 89 ? -2.390 -7.110 -0.911 1.00 94.81 89 ILE A C 1
ATOM 675 O O . ILE A 1 89 ? -1.177 -7.043 -0.678 1.00 94.81 89 ILE A O 1
ATOM 679 N N . PRO A 1 90 ? -2.887 -7.848 -1.919 1.00 93.62 90 PRO A N 1
ATOM 680 C CA . PRO A 1 90 ? -2.031 -8.627 -2.799 1.00 93.62 90 PRO A CA 1
ATOM 681 C C . PRO A 1 90 ? -1.283 -7.725 -3.785 1.00 93.62 90 PRO A C 1
ATOM 683 O O . PRO A 1 90 ? -1.832 -6.760 -4.310 1.00 93.62 90 PRO A O 1
ATOM 686 N N . ILE A 1 91 ? -0.039 -8.089 -4.083 1.00 93.31 91 ILE A N 1
ATOM 687 C CA . ILE A 1 91 ? 0.752 -7.549 -5.187 1.00 93.31 91 ILE A CA 1
ATOM 688 C C . ILE A 1 91 ? 1.069 -8.742 -6.102 1.00 93.31 91 ILE A C 1
ATOM 690 O O . ILE A 1 91 ? 1.912 -9.578 -5.749 1.00 93.31 91 ILE A O 1
ATOM 694 N N . PRO A 1 92 ? 0.380 -8.875 -7.249 1.00 92.56 92 PRO A N 1
ATOM 695 C CA . PRO A 1 92 ? 0.537 -10.006 -8.158 1.00 92.56 92 PRO A CA 1
ATOM 696 C C . PRO A 1 92 ? 1.796 -9.83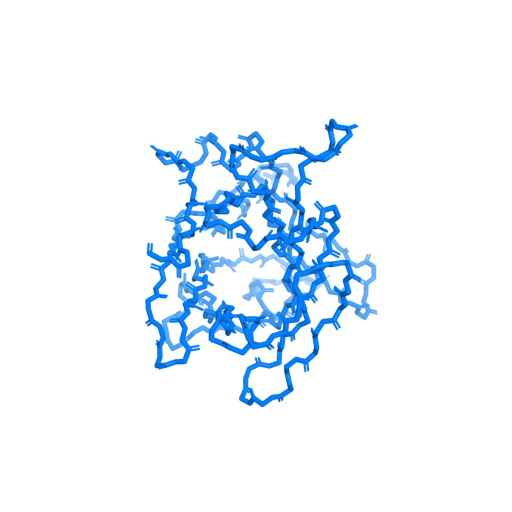7 -9.021 1.00 92.56 92 PRO A C 1
ATOM 698 O O . PRO A 1 92 ? 1.717 -9.608 -10.226 1.00 92.56 92 PRO A O 1
ATOM 701 N N . VAL A 1 93 ? 2.972 -9.944 -8.392 1.00 92.12 93 VAL A N 1
ATOM 702 C CA . VAL A 1 93 ? 4.286 -9.686 -9.013 1.00 92.12 93 VAL A CA 1
ATOM 703 C C . VAL A 1 93 ? 4.456 -10.450 -10.326 1.00 92.12 93 VAL A C 1
ATOM 705 O O . VAL A 1 93 ? 4.867 -9.855 -11.313 1.00 92.12 93 VAL A O 1
ATOM 708 N N . ALA A 1 94 ? 4.069 -11.729 -10.379 1.00 90.88 94 ALA A N 1
ATOM 709 C CA . ALA A 1 94 ? 4.176 -12.528 -11.600 1.00 90.88 94 ALA A CA 1
ATOM 710 C C . ALA A 1 94 ? 3.418 -11.900 -12.784 1.00 90.88 94 ALA A C 1
ATOM 712 O O . ALA A 1 94 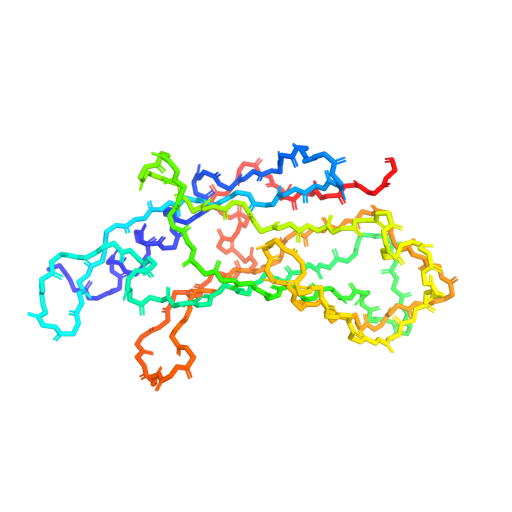? 3.998 -11.741 -13.852 1.00 90.88 94 ALA A O 1
ATOM 713 N N . LYS A 1 95 ? 2.171 -11.456 -12.566 1.00 91.25 95 LYS A N 1
ATOM 714 C CA . LYS A 1 95 ? 1.347 -10.811 -13.602 1.00 91.25 95 LYS A CA 1
ATOM 715 C C . LYS A 1 95 ? 1.902 -9.440 -14.005 1.00 91.25 95 LYS A C 1
ATOM 717 O O . LYS A 1 95 ? 1.856 -9.081 -15.170 1.00 91.25 95 LYS A O 1
ATOM 722 N N . ILE A 1 96 ? 2.460 -8.678 -13.059 1.00 92.50 96 ILE A N 1
ATOM 723 C CA . ILE A 1 96 ? 3.099 -7.380 -13.351 1.00 92.50 96 ILE A CA 1
ATOM 724 C C . ILE A 1 96 ? 4.322 -7.570 -14.258 1.00 92.50 96 ILE A C 1
ATOM 726 O O . ILE A 1 96 ? 4.524 -6.805 -15.195 1.00 92.50 96 ILE A O 1
ATOM 730 N N . LEU A 1 97 ? 5.133 -8.597 -13.995 1.00 92.38 97 LEU A N 1
ATOM 731 C CA . LEU A 1 97 ? 6.355 -8.872 -14.753 1.00 92.38 97 LEU A CA 1
ATOM 732 C C . LEU A 1 97 ? 6.100 -9.404 -16.174 1.00 92.38 97 LEU A C 1
ATOM 734 O O . LEU A 1 97 ? 7.024 -9.397 -16.987 1.00 92.38 97 LEU A O 1
ATOM 738 N N . GLU A 1 98 ? 4.878 -9.846 -16.483 1.00 93.25 98 GLU A N 1
ATOM 739 C CA . GLU A 1 98 ? 4.456 -10.198 -17.847 1.00 93.25 98 GLU A CA 1
ATOM 740 C C . GLU A 1 98 ? 4.244 -8.953 -18.727 1.00 93.25 98 GLU A C 1
ATOM 742 O O . GLU A 1 98 ? 4.348 -9.033 -19.954 1.00 93.25 98 GLU A O 1
ATOM 747 N N . GLU A 1 99 ? 4.015 -7.792 -18.110 1.00 94.38 99 GLU A N 1
ATOM 748 C CA . GLU A 1 99 ? 3.868 -6.514 -18.795 1.00 94.38 99 GLU A CA 1
ATOM 749 C C . GLU A 1 99 ? 5.223 -5.853 -19.075 1.00 94.38 99 GLU A C 1
ATOM 751 O O . GLU A 1 99 ? 6.227 -6.048 -18.376 1.00 94.38 99 GLU A O 1
ATOM 756 N N . LYS A 1 100 ? 5.256 -5.006 -20.108 1.00 94.56 100 LYS A N 1
ATOM 757 C CA . LYS A 1 100 ? 6.446 -4.196 -20.398 1.00 94.56 100 LYS A CA 1
ATOM 758 C C . LYS A 1 100 ? 6.611 -3.112 -19.325 1.00 94.56 100 LYS A C 1
ATOM 760 O O . LYS A 1 100 ? 5.636 -2.412 -19.069 1.00 94.56 100 LYS A O 1
ATOM 765 N N . PRO A 1 101 ? 7.821 -2.906 -18.767 1.00 94.94 101 PRO A N 1
ATOM 766 C CA . PRO A 1 101 ? 8.100 -1.789 -17.867 1.00 94.94 101 PRO A CA 1
ATOM 767 C C . PRO A 1 101 ? 7.675 -0.439 -18.458 1.00 94.94 101 PRO A C 1
ATOM 769 O O . PRO A 1 101 ? 7.901 -0.174 -19.643 1.00 94.94 101 PRO A O 1
ATOM 772 N N . GLY A 1 102 ? 7.051 0.404 -17.636 1.00 94.50 102 GLY A N 1
ATOM 773 C CA . GLY A 1 102 ? 6.591 1.731 -18.033 1.00 94.50 102 GLY A CA 1
ATOM 774 C C . GLY A 1 102 ? 5.526 2.296 -17.095 1.00 94.50 102 GLY A C 1
ATOM 775 O O . GLY A 1 102 ? 5.213 1.714 -16.058 1.00 94.50 102 GLY A O 1
ATOM 776 N N . ASN A 1 103 ? 4.956 3.438 -17.482 1.00 94.88 103 ASN A N 1
ATOM 777 C CA . ASN A 1 103 ? 3.913 4.111 -16.709 1.00 94.88 103 ASN A CA 1
ATOM 778 C C . ASN A 1 103 ? 2.537 3.663 -17.184 1.00 94.88 103 ASN A C 1
ATOM 780 O O . ASN A 1 103 ? 2.175 3.904 -18.339 1.00 94.88 103 ASN A O 1
ATOM 784 N N . PHE A 1 104 ? 1.780 3.018 -16.307 1.00 94.75 104 PHE A N 1
ATOM 785 C CA . PHE A 1 104 ? 0.435 2.546 -16.604 1.00 94.75 104 PHE A CA 1
ATOM 786 C C . PHE A 1 104 ? -0.288 2.123 -15.327 1.00 94.75 104 PHE A C 1
ATOM 788 O O . PHE A 1 104 ? 0.285 2.073 -14.238 1.00 94.75 104 PHE A O 1
ATOM 795 N N . GLU A 1 105 ? -1.566 1.806 -15.494 1.00 96.50 105 GLU A N 1
ATOM 796 C CA . GLU A 1 105 ? -2.437 1.283 -14.456 1.00 96.50 105 GLU A CA 1
ATOM 797 C C . GLU A 1 105 ? -2.832 -0.160 -14.789 1.00 96.50 105 GLU A C 1
ATOM 799 O O . GLU A 1 105 ? -3.212 -0.464 -15.921 1.00 96.50 105 GLU A O 1
ATOM 804 N N . LEU A 1 106 ? -2.761 -1.041 -13.794 1.00 94.38 106 LEU A N 1
ATOM 805 C CA . LEU A 1 106 ? -3.251 -2.411 -13.852 1.00 94.38 106 LEU A CA 1
ATOM 806 C C . LEU A 1 106 ? -4.413 -2.585 -12.885 1.00 94.38 106 LEU A C 1
ATOM 808 O O . LEU A 1 106 ? -4.332 -2.200 -11.721 1.00 94.38 106 LEU A O 1
ATOM 812 N N . ASN A 1 107 ? -5.472 -3.230 -13.360 1.00 94.50 107 ASN A N 1
ATOM 813 C CA . ASN A 1 107 ? -6.652 -3.535 -12.566 1.00 94.50 107 ASN A CA 1
ATOM 814 C C . ASN A 1 107 ? -6.800 -5.050 -12.446 1.00 94.50 107 ASN A C 1
ATOM 816 O O . ASN A 1 107 ? -7.106 -5.737 -13.421 1.00 94.50 107 ASN A O 1
ATOM 820 N N . PHE A 1 108 ? -6.602 -5.572 -11.241 1.00 90.75 108 PHE A N 1
ATOM 821 C CA . PHE A 1 108 ? -6.772 -6.984 -10.933 1.00 90.75 108 PHE A CA 1
ATOM 822 C C . PHE A 1 108 ? -8.090 -7.154 -10.192 1.00 90.75 108 PHE A C 1
ATOM 824 O O . PHE A 1 108 ? -8.215 -6.702 -9.062 1.00 90.75 108 PHE A O 1
ATOM 831 N N . LEU A 1 109 ? -9.088 -7.772 -10.826 1.00 87.19 109 LEU A N 1
ATOM 832 C CA . LEU A 1 109 ? -10.446 -7.891 -10.271 1.00 87.19 109 LEU A CA 1
ATOM 833 C C . LEU A 1 109 ? -10.745 -9.271 -9.663 1.00 87.19 109 LEU A C 1
ATOM 835 O O . LEU A 1 109 ? -11.789 -9.466 -9.044 1.00 87.19 109 LEU A O 1
ATOM 839 N N . GLU A 1 110 ? -9.851 -10.241 -9.847 1.00 78.44 110 GLU A N 1
ATOM 840 C CA . GLU A 1 110 ? -10.052 -11.623 -9.411 1.00 78.44 110 GLU A CA 1
ATOM 841 C C . GLU A 1 110 ? -9.671 -11.813 -7.935 1.00 78.44 110 GLU A C 1
ATOM 843 O O . GLU A 1 110 ? -8.578 -11.449 -7.500 1.00 78.44 110 GLU A O 1
ATOM 848 N N . GLY A 1 111 ? -10.569 -12.422 -7.156 1.00 76.88 111 GLY A N 1
ATOM 849 C CA . GLY A 1 111 ? -10.349 -12.722 -5.739 1.00 76.88 111 GLY A CA 1
ATOM 850 C C . GLY A 1 111 ? -10.392 -11.476 -4.852 1.00 76.88 111 GLY A C 1
ATOM 851 O O . GLY A 1 111 ? -11.436 -11.165 -4.281 1.00 76.88 111 GLY A O 1
ATOM 852 N N . ASN A 1 112 ? -9.262 -10.777 -4.735 1.00 81.12 112 ASN A N 1
ATOM 853 C CA . ASN A 1 112 ? -9.101 -9.563 -3.933 1.00 81.12 112 ASN A CA 1
ATOM 854 C C . ASN A 1 112 ? -8.764 -8.386 -4.855 1.00 81.12 112 ASN A C 1
ATOM 856 O O . ASN A 1 112 ? -7.594 -8.239 -5.220 1.00 81.12 112 ASN A O 1
ATOM 860 N N . PRO A 1 113 ? -9.764 -7.565 -5.231 1.00 90.00 113 PRO A N 1
ATOM 861 C CA . PRO A 1 113 ? -9.561 -6.510 -6.203 1.00 90.00 113 PRO A CA 1
ATOM 862 C C . PRO A 1 113 ? -8.495 -5.508 -5.765 1.00 90.00 113 PRO A C 1
ATOM 864 O O . PRO A 1 113 ? -8.546 -4.988 -4.646 1.00 90.00 113 PRO A O 1
ATOM 867 N N . VAL A 1 114 ? -7.551 -5.230 -6.660 1.00 94.81 114 VAL A N 1
ATOM 868 C CA . VAL A 1 114 ? -6.479 -4.262 -6.443 1.00 94.81 114 VAL A CA 1
ATOM 869 C C . VAL A 1 114 ? -6.174 -3.513 -7.738 1.00 94.81 114 VAL A C 1
ATOM 871 O O . VAL A 1 114 ? -6.087 -4.108 -8.815 1.00 94.81 114 VAL A O 1
ATOM 874 N N . THR A 1 115 ? -6.010 -2.202 -7.624 1.00 96.88 115 THR A N 1
ATOM 875 C CA . THR A 1 115 ? -5.543 -1.328 -8.701 1.00 96.88 115 THR A CA 1
ATOM 876 C C . THR A 1 115 ? -4.108 -0.933 -8.398 1.00 96.88 115 THR A C 1
ATOM 878 O O . THR A 1 115 ? -3.797 -0.550 -7.272 1.00 96.88 115 THR A O 1
ATOM 881 N N . ILE A 1 116 ? -3.221 -1.055 -9.381 1.00 96.88 116 ILE A N 1
ATOM 882 C CA . ILE A 1 116 ? -1.805 -0.720 -9.237 1.00 96.88 116 ILE A CA 1
ATOM 883 C C . ILE A 1 116 ? -1.435 0.298 -10.300 1.00 96.88 116 ILE A C 1
ATOM 885 O O . ILE A 1 116 ? -1.639 0.055 -11.484 1.00 96.88 116 ILE A O 1
ATOM 889 N N . HIS A 1 117 ? -0.873 1.419 -9.876 1.00 98.00 117 HIS A N 1
ATOM 890 C CA . HIS A 1 117 ? -0.454 2.503 -10.745 1.00 98.00 117 HIS A CA 1
ATOM 891 C C . HIS A 1 117 ? 1.063 2.686 -10.658 1.00 98.00 117 HIS A C 1
ATOM 893 O O . HIS A 1 117 ? 1.619 2.819 -9.565 1.00 98.00 117 HIS A O 1
ATOM 899 N N . PHE A 1 118 ? 1.724 2.720 -11.814 1.00 97.38 118 PHE A N 1
ATOM 900 C CA . PHE A 1 118 ? 3.162 2.930 -11.943 1.00 97.38 118 PHE A CA 1
ATOM 901 C C . PHE A 1 118 ? 3.481 4.287 -12.571 1.00 97.38 118 PHE A C 1
ATOM 903 O O . PHE A 1 118 ? 2.953 4.632 -13.628 1.00 97.38 118 PHE A O 1
ATOM 910 N N . GLU A 1 119 ? 4.407 5.021 -11.956 1.00 96.81 119 GLU A N 1
ATOM 911 C CA . GLU A 1 119 ? 4.958 6.276 -12.478 1.00 96.81 119 GLU A CA 1
ATOM 912 C C . GLU A 1 119 ? 6.485 6.240 -12.445 1.00 96.81 119 GLU A C 1
ATOM 914 O O . GLU A 1 119 ? 7.093 5.637 -11.559 1.00 96.81 119 GLU A O 1
ATOM 919 N N . HIS A 1 120 ? 7.111 6.935 -13.393 1.00 95.31 120 HIS A N 1
ATOM 920 C CA . HIS A 1 120 ? 8.566 7.032 -13.534 1.00 95.31 120 HIS A CA 1
ATOM 921 C C . HIS A 1 120 ? 9.281 5.674 -13.624 1.00 95.31 120 HIS A C 1
ATOM 923 O O . HIS A 1 120 ? 10.436 5.551 -13.217 1.00 95.31 120 HIS A O 1
ATOM 929 N N . VAL A 1 121 ? 8.606 4.649 -14.150 1.00 93.62 121 VAL A N 1
ATOM 930 C CA . VAL A 1 121 ? 9.233 3.363 -14.471 1.00 93.62 121 VAL A CA 1
ATOM 931 C C . VAL A 1 121 ? 9.859 3.471 -15.860 1.00 93.62 121 VAL A C 1
ATOM 933 O O . VAL A 1 121 ? 9.206 3.901 -16.812 1.00 93.62 121 VAL A O 1
ATOM 936 N N . THR A 1 122 ? 11.136 3.103 -15.966 1.00 89.25 122 THR A N 1
ATOM 937 C CA . THR A 1 122 ? 11.886 3.127 -17.228 1.00 89.25 122 THR A CA 1
ATOM 938 C C . THR A 1 122 ? 11.688 1.824 -18.008 1.00 89.25 122 THR A C 1
ATOM 940 O O . THR A 1 122 ? 10.678 1.144 -17.879 1.00 89.25 122 THR A O 1
ATOM 943 N N . ASP A 1 123 ? 12.670 1.454 -18.821 1.00 89.88 123 ASP A N 1
ATOM 944 C CA . ASP A 1 123 ? 12.770 0.208 -19.572 1.00 89.88 123 ASP A CA 1
ATOM 945 C C . ASP A 1 123 ? 12.995 -1.053 -18.713 1.00 89.88 123 ASP A C 1
ATOM 947 O O . ASP A 1 1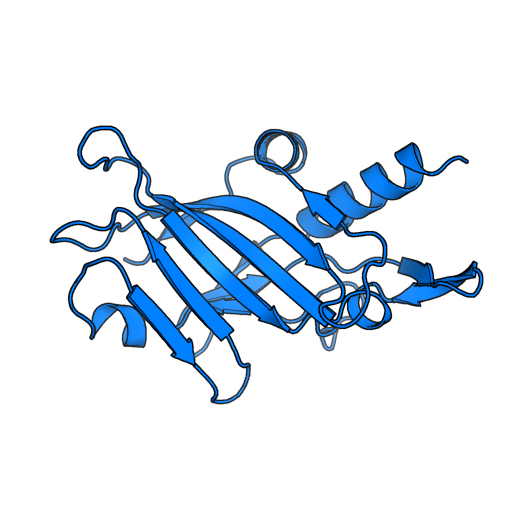23 ? 13.010 -2.159 -19.255 1.00 89.88 123 ASP A O 1
ATOM 951 N N . GLN A 1 124 ? 13.170 -0.919 -17.393 1.00 90.81 124 GLN A N 1
ATOM 952 C CA . GLN A 1 124 ? 13.410 -2.038 -16.481 1.00 90.81 124 GLN A CA 1
ATOM 953 C C . GLN A 1 124 ? 12.549 -1.946 -15.223 1.00 90.81 124 GLN A C 1
ATOM 955 O O . GLN A 1 124 ? 12.418 -0.884 -14.616 1.00 90.81 124 GLN A O 1
ATOM 960 N N . TRP A 1 125 ? 12.016 -3.092 -14.791 1.00 93.06 125 TRP A N 1
ATOM 961 C CA . TRP A 1 125 ? 11.325 -3.202 -13.510 1.00 93.06 125 TRP A CA 1
ATOM 962 C C . TRP A 1 125 ? 12.304 -3.027 -12.342 1.00 93.06 125 TRP A C 1
ATOM 964 O O . TRP A 1 125 ? 13.286 -3.776 -12.251 1.00 93.06 125 TRP A O 1
ATOM 974 N N . PRO A 1 126 ? 12.039 -2.095 -11.408 1.00 93.81 126 PRO A N 1
ATOM 975 C CA . PRO A 1 126 ? 12.770 -2.040 -10.155 1.00 93.81 126 PRO A CA 1
ATOM 976 C C . PRO A 1 126 ? 12.608 -3.332 -9.357 1.00 93.81 126 PRO A C 1
ATOM 978 O O . PRO A 1 126 ? 11.535 -3.936 -9.322 1.00 93.81 126 PRO A O 1
ATOM 981 N N . ARG A 1 127 ? 13.694 -3.752 -8.706 1.00 92.12 127 ARG A N 1
ATOM 982 C CA . ARG A 1 127 ? 13.710 -4.985 -7.906 1.00 92.12 127 ARG A CA 1
ATOM 983 C C . ARG A 1 127 ? 13.232 -4.761 -6.482 1.00 92.12 127 ARG A C 1
ATOM 985 O O . ARG A 1 127 ? 12.532 -5.607 -5.945 1.00 92.12 127 ARG A O 1
ATOM 992 N N . GLU A 1 128 ? 13.622 -3.629 -5.911 1.00 94.44 128 GLU A N 1
ATOM 993 C CA . GLU A 1 128 ? 13.425 -3.292 -4.506 1.00 94.44 128 GLU A CA 1
ATOM 994 C C . GLU A 1 128 ? 12.492 -2.094 -4.392 1.00 94.44 128 GLU A C 1
ATOM 996 O O . GLU A 1 128 ? 12.742 -1.040 -4.985 1.00 94.44 128 GLU A O 1
ATOM 1001 N N . TRP A 1 129 ? 11.443 -2.254 -3.594 1.00 95.19 129 TRP A N 1
ATOM 1002 C CA . TRP A 1 129 ? 10.417 -1.248 -3.359 1.00 95.19 129 TRP A CA 1
ATOM 1003 C C . TRP A 1 129 ? 10.259 -1.011 -1.863 1.00 95.19 129 TRP A C 1
ATOM 1005 O O . TRP A 1 129 ? 9.980 -1.937 -1.102 1.00 95.19 129 TRP A O 1
ATOM 1015 N N . SER A 1 130 ? 10.386 0.240 -1.441 1.00 95.31 130 SER A N 1
ATOM 1016 C CA . SER A 1 130 ? 10.221 0.649 -0.048 1.00 95.31 130 SER A CA 1
ATOM 1017 C C . SER A 1 130 ? 8.862 1.301 0.161 1.00 95.31 130 SER A C 1
ATOM 1019 O O . SER A 1 130 ? 8.514 2.247 -0.549 1.00 95.31 130 SER A O 1
ATOM 1021 N N . LEU A 1 131 ? 8.101 0.809 1.144 1.00 95.88 131 LEU A N 1
ATOM 1022 C CA . LEU A 1 131 ? 6.834 1.415 1.549 1.00 95.88 131 LEU A CA 1
ATOM 1023 C C . LEU A 1 131 ? 7.095 2.834 2.054 1.00 95.88 131 LEU A C 1
ATOM 1025 O O . LEU A 1 131 ? 7.870 3.051 2.985 1.00 95.88 131 LEU A O 1
ATOM 1029 N N . TYR A 1 132 ? 6.416 3.788 1.440 1.00 96.06 132 TYR A N 1
ATOM 1030 C CA . TYR A 1 132 ? 6.562 5.209 1.700 1.00 96.06 132 TYR A CA 1
ATOM 1031 C C . TYR A 1 132 ? 5.377 5.778 2.468 1.00 96.06 132 TYR A C 1
ATOM 1033 O O . TYR A 1 132 ? 5.572 6.581 3.371 1.00 96.06 132 TYR A O 1
ATOM 1041 N N . SER A 1 133 ? 4.150 5.376 2.141 1.00 97.12 133 SER A N 1
ATOM 1042 C CA . SER A 1 133 ? 2.975 5.825 2.886 1.00 97.12 133 SER A CA 1
ATOM 1043 C C . SER A 1 133 ? 1.842 4.809 2.864 1.00 97.12 133 SER A C 1
ATOM 1045 O O . SER A 1 133 ? 1.766 3.940 1.993 1.00 97.12 133 SER A O 1
ATOM 1047 N N . VAL A 1 134 ? 0.960 4.939 3.854 1.00 97.19 134 VAL A N 1
ATOM 1048 C CA . VAL A 1 134 ? -0.264 4.149 4.001 1.00 97.19 134 VAL A CA 1
ATOM 1049 C C . VAL A 1 134 ? -1.426 5.100 4.238 1.00 97.19 134 VAL A C 1
ATOM 1051 O O . VAL A 1 134 ? -1.354 5.961 5.112 1.00 97.19 134 VAL A O 1
ATOM 1054 N N . ARG A 1 135 ? -2.522 4.936 3.504 1.00 96.69 135 ARG A N 1
ATOM 1055 C CA . ARG A 1 135 ? -3.741 5.727 3.675 1.00 96.69 135 ARG A CA 1
ATOM 1056 C C . ARG A 1 135 ? -4.947 4.809 3.783 1.00 96.69 135 ARG A C 1
ATOM 1058 O O . ARG A 1 135 ? -5.161 3.988 2.903 1.00 96.69 135 ARG A O 1
ATOM 1065 N N . LEU A 1 136 ? -5.744 4.963 4.835 1.00 95.62 136 LEU A N 1
ATOM 1066 C CA . LEU A 1 136 ? -7.067 4.354 4.966 1.00 95.62 136 LEU A CA 1
ATOM 1067 C C . LEU A 1 136 ? -8.112 5.457 4.836 1.00 95.62 136 LEU A C 1
ATOM 1069 O O . LEU A 1 136 ? -8.033 6.467 5.543 1.00 95.62 136 LEU A O 1
ATOM 1073 N N . TYR A 1 137 ? -9.087 5.261 3.955 1.00 94.62 137 TYR A N 1
ATOM 1074 C CA . TYR A 1 137 ? -10.115 6.259 3.681 1.00 94.62 137 TYR A CA 1
ATOM 1075 C C . TYR A 1 137 ? -11.457 5.614 3.290 1.00 94.62 137 TYR A C 1
ATOM 1077 O O . TYR A 1 137 ? -11.523 4.425 2.974 1.00 94.62 137 TYR A O 1
ATOM 1085 N N . ASP A 1 138 ? -12.540 6.389 3.379 1.00 92.94 138 ASP A N 1
ATOM 1086 C CA . ASP A 1 138 ? -13.858 6.029 2.838 1.00 92.94 138 ASP A CA 1
ATOM 1087 C C . ASP A 1 138 ? -13.997 6.709 1.467 1.00 92.94 138 ASP A C 1
ATOM 1089 O O . ASP A 1 138 ? -13.921 7.932 1.375 1.00 92.94 138 ASP A O 1
ATOM 1093 N N . GLN A 1 139 ? -14.138 5.940 0.391 1.00 90.25 139 GLN A N 1
ATOM 1094 C CA . GLN A 1 139 ? -14.288 6.486 -0.961 1.00 90.25 139 GLN A CA 1
ATOM 1095 C C . GLN A 1 139 ? -15.630 7.210 -1.153 1.00 90.25 139 GLN A C 1
ATOM 1097 O O . GLN A 1 139 ? -15.711 8.166 -1.925 1.00 90.25 139 GLN A O 1
ATOM 1102 N N . ASP A 1 140 ? -16.672 6.788 -0.432 1.00 87.00 140 ASP A N 1
ATOM 1103 C CA . ASP A 1 140 ? -18.040 7.282 -0.609 1.00 87.00 140 ASP A CA 1
ATOM 1104 C C . ASP A 1 140 ? -18.340 8.498 0.275 1.00 87.00 140 ASP A C 1
ATOM 1106 O O . ASP A 1 140 ? -19.331 9.209 0.079 1.00 87.00 140 ASP A O 1
ATOM 1110 N N . LYS A 1 141 ? -17.490 8.759 1.274 1.00 79.94 141 LYS A N 1
ATOM 1111 C CA . LYS A 1 141 ? -17.667 9.852 2.232 1.00 79.94 141 LYS A CA 1
ATOM 1112 C C . LYS A 1 141 ? -16.396 10.671 2.350 1.00 79.94 141 LYS A C 1
ATOM 1114 O O . LYS A 1 141 ? -15.312 10.148 2.552 1.00 79.94 141 LYS A O 1
ATOM 1119 N N . ARG A 1 142 ? -16.544 11.996 2.415 1.00 66.69 142 ARG A N 1
ATOM 1120 C CA . ARG A 1 142 ? -15.480 12.900 2.899 1.00 66.69 142 ARG A CA 1
ATOM 1121 C C . ARG A 1 142 ? -15.292 12.798 4.423 1.00 66.69 142 ARG A C 1
ATOM 1123 O O . ARG A 1 142 ? -15.249 13.816 5.113 1.00 66.69 142 ARG A O 1
ATOM 1130 N N . SER A 1 143 ? -15.288 11.588 4.977 1.00 65.62 143 SER A N 1
ATOM 1131 C CA . SER A 1 143 ? -14.982 11.362 6.389 1.00 65.62 143 SER A CA 1
ATOM 1132 C C . SER A 1 143 ? -13.496 11.599 6.667 1.00 65.62 143 SER A C 1
ATOM 1134 O O . SER A 1 143 ? -12.702 11.814 5.753 1.00 65.62 143 SER A O 1
ATOM 1136 N N . SER A 1 144 ? -13.119 11.560 7.947 1.00 77.56 144 SER A N 1
ATOM 1137 C CA . SER A 1 144 ? -11.714 11.522 8.359 1.00 77.56 144 SER A CA 1
ATOM 1138 C C . SER A 1 144 ? -10.957 10.414 7.627 1.00 77.56 144 SER A C 1
ATOM 1140 O O . SER A 1 144 ? -11.547 9.394 7.291 1.00 77.56 144 SER A O 1
ATOM 1142 N N . GLU A 1 145 ? -9.657 10.588 7.434 1.00 90.81 145 GLU A N 1
ATOM 1143 C CA . GLU A 1 145 ? -8.756 9.563 6.907 1.00 90.81 145 GLU A CA 1
ATOM 1144 C C . GLU A 1 145 ? -7.676 9.236 7.938 1.00 90.81 145 GLU A C 1
ATOM 1146 O O . GLU A 1 145 ? -7.361 10.048 8.815 1.00 90.81 145 GLU A O 1
ATOM 1151 N N . VAL A 1 146 ? -7.089 8.047 7.829 1.00 93.25 146 VAL A N 1
ATOM 1152 C CA . VAL A 1 146 ? -5.838 7.728 8.519 1.00 93.25 146 VAL A CA 1
ATOM 1153 C C . VAL A 1 146 ? -4.743 7.701 7.478 1.00 93.25 146 VAL A C 1
ATOM 1155 O O . VAL A 1 146 ? -4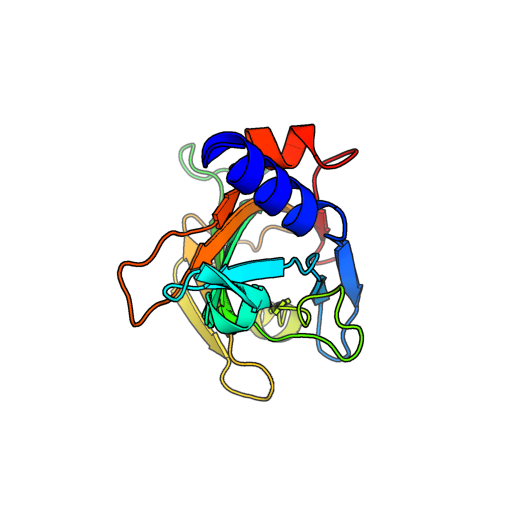.636 6.749 6.714 1.00 93.25 146 VAL A O 1
ATOM 1158 N N . PHE A 1 147 ? -3.937 8.753 7.457 1.00 95.00 147 PHE A N 1
ATOM 1159 C CA . PHE A 1 147 ? -2.758 8.843 6.613 1.00 95.00 147 PHE A CA 1
ATOM 1160 C C . PHE A 1 147 ? -1.503 8.663 7.459 1.00 95.00 147 PHE A C 1
ATOM 1162 O O . PHE A 1 147 ? -1.386 9.287 8.511 1.00 95.00 147 PHE A O 1
ATOM 1169 N N . VAL A 1 148 ? -0.598 7.800 7.013 1.00 94.81 148 VAL A N 1
ATOM 1170 C CA . VAL A 1 148 ? 0.715 7.570 7.604 1.00 94.81 148 VAL A CA 1
ATOM 1171 C C . VAL A 1 148 ? 1.758 7.903 6.553 1.00 94.81 148 VAL A C 1
ATOM 1173 O O . VAL A 1 148 ? 1.839 7.224 5.528 1.00 94.81 148 VAL A O 1
ATOM 1176 N N . ASP A 1 149 ? 2.517 8.966 6.787 1.00 94.50 149 ASP A N 1
ATOM 1177 C CA . ASP A 1 149 ? 3.559 9.417 5.868 1.00 94.50 149 ASP A CA 1
ATOM 1178 C C . ASP A 1 149 ? 4.887 8.670 6.073 1.00 94.50 149 ASP A C 1
ATOM 1180 O O . ASP A 1 149 ? 5.045 7.846 6.976 1.00 94.50 149 ASP A O 1
ATOM 1184 N N . HIS A 1 150 ? 5.865 8.989 5.232 1.00 93.38 150 HIS A N 1
ATOM 1185 C CA . HIS A 1 150 ? 7.182 8.363 5.245 1.00 93.38 150 HIS A CA 1
ATOM 1186 C C . HIS A 1 150 ? 7.944 8.543 6.558 1.00 93.38 150 HIS A C 1
ATOM 1188 O O . HIS A 1 150 ? 8.585 7.599 7.022 1.00 93.38 150 HIS A O 1
ATOM 1194 N N . GLN A 1 151 ? 7.870 9.722 7.180 1.00 90.75 151 GLN A N 1
ATOM 1195 C CA . GLN A 1 151 ? 8.534 9.954 8.458 1.00 90.75 151 GLN A CA 1
ATOM 1196 C C . GLN A 1 151 ? 7.917 9.047 9.528 1.00 90.75 151 GLN A C 1
ATOM 1198 O O . GLN A 1 151 ? 8.632 8.361 10.257 1.00 90.75 151 GLN A O 1
ATOM 1203 N N . GLN A 1 152 ? 6.589 8.956 9.560 1.00 90.56 152 GLN A N 1
ATOM 1204 C CA . GLN A 1 152 ? 5.876 8.103 10.506 1.00 90.56 152 GLN A CA 1
ATOM 1205 C C . GLN A 1 152 ? 6.108 6.607 10.257 1.00 90.56 152 GLN A C 1
ATOM 1207 O O . GLN A 1 152 ? 6.187 5.835 11.220 1.00 90.56 152 GLN A O 1
ATOM 1212 N N . VAL A 1 153 ? 6.252 6.190 8.992 1.00 91.38 153 VAL A N 1
ATOM 1213 C CA . VAL A 1 153 ? 6.676 4.828 8.634 1.00 91.38 153 VAL A CA 1
ATOM 1214 C C . VAL A 1 153 ? 8.037 4.526 9.251 1.00 91.38 153 VAL A C 1
ATOM 1216 O O . VAL A 1 153 ? 8.163 3.527 9.961 1.00 91.38 153 VAL A O 1
ATOM 1219 N N . GLN A 1 154 ? 9.025 5.402 9.065 1.00 90.31 154 GLN A N 1
ATOM 1220 C CA . GLN A 1 154 ? 10.375 5.218 9.606 1.00 90.31 154 GLN A CA 1
ATOM 1221 C C . GLN A 1 154 ? 10.432 5.244 11.140 1.00 90.31 154 GLN A C 1
ATOM 1223 O O . GLN A 1 154 ? 11.192 4.486 11.731 1.00 90.31 154 GLN A O 1
ATOM 1228 N N . GLU A 1 155 ? 9.632 6.084 11.796 1.00 89.44 155 GLU A N 1
ATOM 1229 C CA . GLU A 1 155 ? 9.600 6.180 13.263 1.00 89.44 155 GLU A CA 1
ATOM 1230 C C . GLU A 1 155 ? 8.892 4.992 13.928 1.00 89.44 155 GLU A C 1
ATOM 1232 O O . GLU A 1 155 ? 9.219 4.608 15.054 1.00 89.44 155 GLU A O 1
ATOM 1237 N N . THR A 1 156 ? 7.886 4.420 13.260 1.00 87.50 156 THR A N 1
ATOM 1238 C CA . THR A 1 156 ? 7.055 3.355 13.840 1.00 87.50 156 THR A CA 1
ATOM 1239 C C . THR A 1 156 ? 7.629 1.965 13.596 1.00 87.50 156 THR A C 1
ATOM 1241 O O . THR A 1 156 ? 7.430 1.060 14.410 1.00 87.50 156 THR A O 1
ATOM 1244 N N . THR A 1 157 ? 8.315 1.779 12.473 1.00 85.56 157 THR A N 1
ATOM 1245 C CA . THR A 1 157 ? 8.878 0.492 12.064 1.00 85.56 157 THR A CA 1
ATOM 1246 C C . THR A 1 157 ? 10.360 0.430 12.434 1.00 85.56 157 THR A C 1
ATOM 1248 O O . THR A 1 157 ? 11.056 1.437 12.433 1.00 85.56 157 THR A O 1
ATOM 1251 N N . SER A 1 158 ? 10.886 -0.751 12.769 1.00 79.56 158 SER A N 1
ATOM 1252 C CA . SER A 1 158 ? 12.311 -0.912 13.125 1.00 79.56 158 SER A CA 1
ATOM 1253 C C . SER A 1 158 ? 13.267 -0.842 11.919 1.00 79.56 158 SER A C 1
ATOM 1255 O O . SER A 1 158 ? 14.434 -1.210 12.034 1.00 79.56 158 SER A O 1
ATOM 1257 N N . GLY A 1 159 ? 12.772 -0.415 10.758 1.00 81.75 159 GLY A N 1
ATOM 1258 C CA . GLY A 1 159 ? 13.474 -0.356 9.481 1.00 81.75 159 GLY A CA 1
ATOM 1259 C C . GLY A 1 159 ? 12.478 -0.282 8.317 1.00 81.75 159 GLY A C 1
ATOM 1260 O O . GLY A 1 159 ? 11.295 -0.558 8.514 1.00 81.75 159 GLY A O 1
ATOM 1261 N N . PRO A 1 160 ? 12.930 0.070 7.101 1.00 83.50 160 PRO A N 1
ATOM 1262 C CA . PRO A 1 160 ? 12.045 0.221 5.950 1.00 83.50 160 PRO A CA 1
ATOM 1263 C C . PRO A 1 160 ? 11.345 -1.101 5.612 1.00 83.50 160 PRO A C 1
ATOM 1265 O O . PRO A 1 160 ? 11.985 -2.154 5.525 1.00 83.50 160 PRO A O 1
ATOM 1268 N N . ILE A 1 161 ? 10.029 -1.037 5.396 1.00 90.88 161 ILE A N 1
ATOM 1269 C CA . ILE A 1 161 ? 9.245 -2.171 4.897 1.00 90.88 161 ILE A CA 1
ATOM 1270 C C . ILE A 1 161 ? 9.538 -2.299 3.403 1.00 90.88 161 ILE A C 1
ATOM 1272 O O . ILE A 1 161 ? 9.068 -1.490 2.603 1.00 90.88 161 ILE A O 1
ATOM 1276 N N . ARG A 1 162 ? 10.350 -3.301 3.054 1.00 92.31 162 ARG A N 1
ATOM 1277 C CA . ARG A 1 162 ? 10.900 -3.502 1.711 1.00 92.31 162 ARG A CA 1
ATOM 1278 C C . ARG A 1 162 ? 10.398 -4.766 1.061 1.00 92.31 162 ARG A C 1
ATOM 1280 O O . ARG A 1 162 ? 10.510 -5.843 1.637 1.00 92.31 162 ARG A O 1
ATOM 1287 N N . VAL A 1 163 ? 9.914 -4.611 -0.156 1.00 92.06 163 VAL A N 1
ATOM 1288 C CA . VAL A 1 163 ? 9.500 -5.684 -1.041 1.00 92.06 163 VAL A CA 1
ATOM 1289 C C . VAL A 1 163 ? 10.588 -5.898 -2.091 1.00 92.06 163 VAL A C 1
ATOM 1291 O O . VAL A 1 163 ? 10.851 -4.982 -2.869 1.00 92.06 163 VAL A O 1
ATOM 1294 N N . SER A 1 164 ? 11.135 -7.115 -2.152 1.00 90.50 164 SER A N 1
ATOM 1295 C CA . SER A 1 164 ? 11.919 -7.577 -3.302 1.00 90.50 164 SER A CA 1
ATOM 1296 C C . SER A 1 164 ? 11.048 -8.416 -4.232 1.00 90.50 164 SER A C 1
ATOM 1298 O O . SER A 1 164 ? 10.289 -9.275 -3.774 1.00 90.50 164 SER A O 1
ATOM 1300 N N . TRP A 1 165 ? 11.157 -8.180 -5.537 1.00 84.88 165 TRP A N 1
ATOM 1301 C CA . TRP A 1 165 ? 10.510 -8.989 -6.575 1.00 84.88 165 TRP A CA 1
ATOM 1302 C C . TRP A 1 165 ? 11.380 -10.156 -7.078 1.00 84.88 165 TRP A C 1
ATOM 1304 O O . TRP A 1 165 ? 10.894 -10.944 -7.889 1.00 84.88 165 TRP A O 1
ATOM 1314 N N . TYR A 1 166 ? 12.625 -10.290 -6.591 1.00 68.88 166 TYR A N 1
ATOM 1315 C CA . TYR A 1 166 ? 13.600 -11.318 -6.999 1.00 68.88 166 TYR A CA 1
ATOM 1316 C C . TYR A 1 166 ? 14.487 -11.805 -5.847 1.00 68.88 166 TYR A C 1
ATOM 1318 O O . TYR A 1 166 ? 14.784 -10.996 -4.936 1.00 68.88 166 TYR A O 1
#

Sequence (166 aa):
LEGSALQLASQKRVLSAAKIISLSEGIGIELGHFITRGPDGKKQFACHVYNRIQLVFFAEGIADAGNKPRMEIEGECKMDTNINRISAIPIPVAKILEEKPGNFELNFLEGNPVTIHFEHVTDQWPREWSLYSVRLYDQDKRSSEVFVDHQQVQETTSGPIRVSWY

Secondary structure (DSSP, 8-state):
--HHHHHHHHHHHHHHT-EEEEETTEEEEEEE--EEE-TTS-EEEHHHH--EEEEEEEESS--BTTBPPEEEEEEE--B-SSTTEEEEEEE-HHHHHHSPSSSEEEEE-SSS-EEEEEES--SS--SEEEEEEEEEE-SSS----EEE-HHHHHHHSSS--EEE--

pLDDT: mean 89.89, std 8.22, range [44.69, 98.31]

Radius of gyration: 16.09 Å; chains: 1; bounding box: 41×33×46 Å